Protein AF-A0A1Y6KNP7-F1 (afdb_monomer)

Mean predicted aligned error: 3.05 Å

Structure (mmCIF, N/CA/C/O backbone):
data_AF-A0A1Y6KNP7-F1
#
_entry.id   AF-A0A1Y6KNP7-F1
#
loop_
_atom_site.group_PDB
_atom_site.id
_atom_site.type_symbol
_atom_site.label_atom_id
_atom_site.label_alt_id
_atom_site.label_comp_id
_atom_site.label_asym_id
_atom_site.label_entity_id
_atom_site.label_seq_id
_atom_site.pdbx_PDB_ins_code
_atom_site.Cartn_x
_atom_site.Cartn_y
_atom_site.Cartn_z
_atom_site.occupancy
_atom_site.B_iso_or_equiv
_atom_site.auth_seq_id
_atom_site.auth_comp_id
_atom_site.auth_asym_id
_atom_site.auth_atom_id
_atom_site.pdbx_PDB_model_num
ATOM 1 N N . MET A 1 1 ? 15.522 -11.114 -13.241 1.00 64.38 1 MET A N 1
ATOM 2 C CA . MET A 1 1 ? 15.267 -10.002 -12.310 1.00 64.38 1 MET A CA 1
ATOM 3 C C . MET A 1 1 ? 16.611 -9.504 -11.837 1.00 64.38 1 MET A C 1
ATOM 5 O O . MET A 1 1 ? 17.428 -10.337 -11.465 1.00 64.38 1 MET A O 1
ATOM 9 N N . THR A 1 2 ? 16.867 -8.204 -11.930 1.00 89.75 2 THR A N 1
ATOM 10 C CA . THR A 1 2 ? 18.093 -7.603 -11.386 1.00 89.75 2 THR A CA 1
ATOM 11 C C . THR A 1 2 ? 18.035 -7.585 -9.854 1.00 89.75 2 THR A C 1
ATOM 13 O O . THR A 1 2 ? 16.948 -7.655 -9.276 1.00 89.75 2 THR A O 1
ATOM 16 N N . GLU A 1 3 ? 19.181 -7.463 -9.180 1.00 91.19 3 GLU A N 1
ATOM 17 C CA . GLU A 1 3 ? 19.244 -7.339 -7.711 1.00 91.19 3 GLU A CA 1
ATOM 18 C C . GLU A 1 3 ? 18.320 -6.221 -7.191 1.00 91.19 3 GLU A C 1
ATOM 20 O O . GLU A 1 3 ? 17.620 -6.377 -6.190 1.00 91.19 3 GLU A O 1
ATOM 25 N N . ALA A 1 4 ? 18.240 -5.110 -7.932 1.00 89.31 4 ALA A N 1
ATOM 26 C CA . ALA A 1 4 ? 17.350 -3.999 -7.619 1.00 89.31 4 ALA A CA 1
ATOM 27 C C . ALA A 1 4 ? 15.863 -4.379 -7.735 1.00 89.31 4 ALA A C 1
ATOM 29 O O . ALA A 1 4 ? 15.077 -4.063 -6.842 1.00 89.31 4 ALA A O 1
ATOM 30 N N . GLN A 1 5 ? 15.467 -5.089 -8.796 1.00 90.25 5 GLN A N 1
ATOM 31 C CA . GLN A 1 5 ? 14.097 -5.590 -8.947 1.00 90.25 5 GLN A CA 1
ATOM 32 C C . GLN A 1 5 ? 13.727 -6.580 -7.834 1.00 90.25 5 GLN A C 1
ATOM 34 O O . GLN A 1 5 ? 12.600 -6.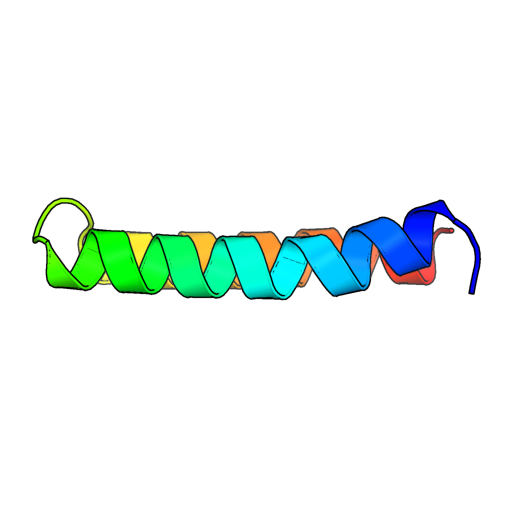555 -7.342 1.00 90.25 5 GLN A O 1
ATOM 39 N N . PHE A 1 6 ? 14.667 -7.428 -7.405 1.00 93.44 6 PHE A N 1
ATOM 40 C CA . PHE A 1 6 ? 14.441 -8.363 -6.303 1.00 93.44 6 PHE A CA 1
ATOM 41 C C . PHE A 1 6 ? 14.237 -7.631 -4.969 1.00 93.44 6 PHE A C 1
ATOM 43 O O . PHE A 1 6 ? 13.287 -7.916 -4.232 1.00 93.44 6 PHE A O 1
ATOM 50 N N . GLY A 1 7 ? 15.077 -6.628 -4.693 1.0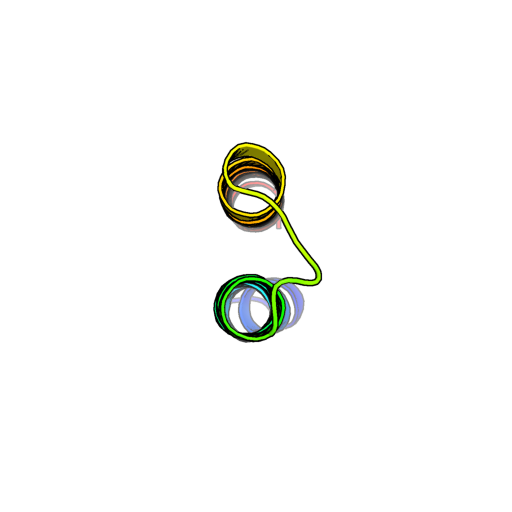0 91.44 7 GLY A N 1
ATOM 51 C CA . GLY A 1 7 ? 14.924 -5.743 -3.540 1.00 91.44 7 GLY A CA 1
ATOM 52 C C . GLY A 1 7 ? 13.572 -5.027 -3.533 1.00 91.44 7 GLY A C 1
ATOM 53 O O . GLY A 1 7 ? 12.909 -4.995 -2.499 1.00 91.44 7 GLY A O 1
ATOM 54 N N . LEU A 1 8 ? 13.115 -4.530 -4.688 1.00 92.94 8 LEU A N 1
ATOM 55 C CA . LEU A 1 8 ? 11.808 -3.878 -4.826 1.00 92.94 8 LEU A CA 1
ATOM 56 C C . LEU A 1 8 ? 10.650 -4.830 -4.526 1.00 92.94 8 LEU A C 1
ATOM 58 O O . LEU A 1 8 ? 9.829 -4.529 -3.665 1.00 92.94 8 LEU A O 1
ATOM 62 N N . VAL A 1 9 ? 10.611 -5.998 -5.173 1.00 93.50 9 VAL A N 1
ATOM 63 C CA . VAL A 1 9 ? 9.535 -6.986 -4.973 1.00 93.50 9 VAL A CA 1
ATOM 64 C C . VAL A 1 9 ? 9.486 -7.49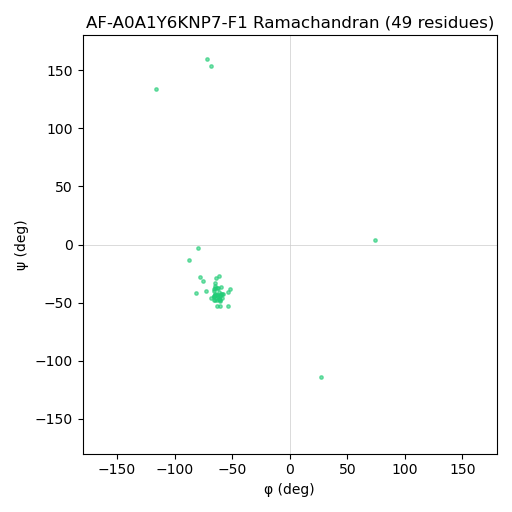1 -3.530 1.00 93.50 9 VAL A C 1
ATOM 66 O O . VAL A 1 9 ? 8.411 -7.831 -3.042 1.00 93.50 9 VAL A O 1
ATOM 69 N N . THR A 1 10 ? 10.615 -7.485 -2.821 1.00 94.69 10 THR A N 1
ATOM 70 C CA . THR A 1 10 ? 10.674 -7.839 -1.397 1.00 94.69 10 THR A CA 1
ATOM 71 C C . THR A 1 10 ? 10.258 -6.674 -0.490 1.00 94.69 10 THR A C 1
ATOM 73 O O . THR A 1 10 ? 9.521 -6.871 0.475 1.00 94.69 10 THR A O 1
ATOM 76 N N . ALA A 1 11 ? 10.687 -5.446 -0.788 1.00 94.19 11 ALA A N 1
ATOM 77 C CA . ALA A 1 11 ? 10.423 -4.272 0.043 1.00 94.19 11 ALA A CA 1
ATOM 78 C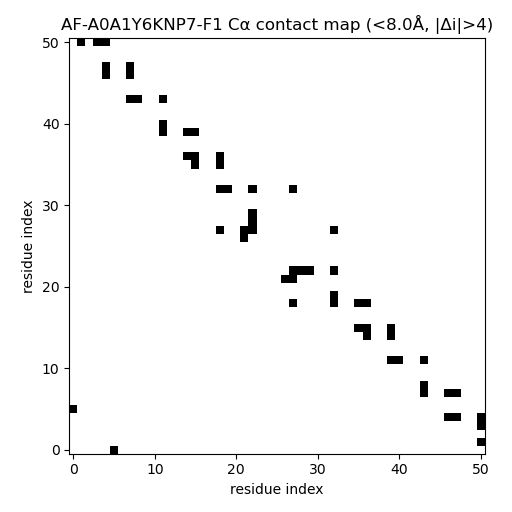 C . ALA A 1 11 ? 8.966 -3.794 -0.037 1.00 94.19 11 ALA A C 1
ATOM 80 O O . ALA A 1 11 ? 8.383 -3.430 0.985 1.00 94.19 11 ALA A O 1
ATOM 81 N N . THR A 1 12 ? 8.348 -3.812 -1.221 1.00 95.62 12 THR A N 1
ATOM 82 C CA . THR A 1 12 ? 6.957 -3.374 -1.419 1.00 95.62 12 THR A CA 1
ATOM 83 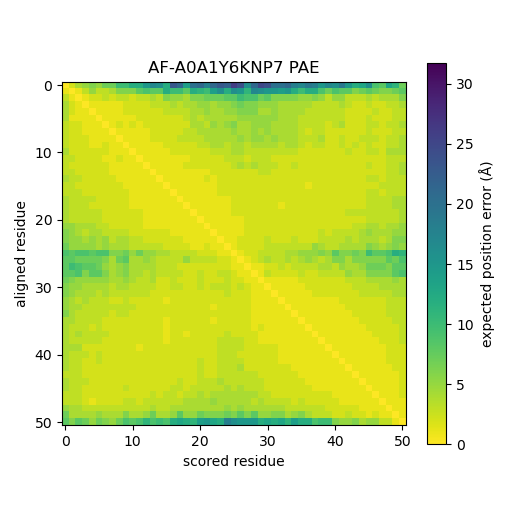C C . THR A 1 12 ? 5.959 -4.070 -0.481 1.00 95.62 12 THR A C 1
ATOM 85 O O . THR A 1 12 ? 5.241 -3.364 0.231 1.00 95.62 12 THR A O 1
ATOM 88 N N . PRO A 1 13 ? 5.898 -5.415 -0.386 1.00 95.06 13 PRO A N 1
ATOM 89 C CA . PRO A 1 13 ? 4.975 -6.077 0.532 1.00 95.06 13 PRO A CA 1
ATOM 90 C C . PRO A 1 13 ? 5.293 -5.778 2.000 1.00 95.06 13 PRO A C 1
ATOM 92 O O . PRO A 1 13 ? 4.363 -5.636 2.791 1.00 95.06 13 PRO A O 1
ATOM 95 N N . ILE A 1 14 ? 6.568 -5.603 2.370 1.00 96.94 14 ILE A N 1
ATOM 96 C CA . ILE A 1 14 ? 6.952 -5.202 3.733 1.00 96.94 14 ILE A CA 1
ATOM 97 C C . ILE A 1 14 ? 6.348 -3.836 4.072 1.00 96.94 14 ILE A C 1
ATOM 99 O O . ILE A 1 14 ? 5.715 -3.693 5.117 1.00 96.94 14 ILE A O 1
ATOM 103 N N . ILE A 1 15 ? 6.479 -2.853 3.178 1.00 95.12 15 ILE A N 1
ATOM 104 C CA . ILE A 1 15 ? 5.920 -1.506 3.370 1.00 95.12 15 ILE A CA 1
ATOM 105 C C . ILE A 1 15 ? 4.393 -1.568 3.505 1.00 95.12 15 ILE A C 1
ATOM 107 O O . ILE A 1 15 ? 3.829 -0.936 4.399 1.00 95.12 15 ILE A O 1
ATOM 111 N N . ILE A 1 16 ? 3.721 -2.359 2.663 1.00 96.25 16 ILE A N 1
ATOM 112 C CA . ILE A 1 16 ? 2.261 -2.530 2.709 1.00 96.25 16 ILE A CA 1
ATOM 113 C C . ILE A 1 16 ? 1.820 -3.134 4.047 1.00 96.25 16 ILE A C 1
ATOM 115 O O . ILE A 1 16 ? 0.899 -2.618 4.685 1.00 96.25 16 ILE A O 1
ATOM 119 N N . VAL A 1 17 ? 2.490 -4.197 4.504 1.00 97.25 17 VAL A N 1
ATOM 120 C CA . VAL A 1 17 ? 2.205 -4.832 5.800 1.00 97.25 17 VAL A CA 1
ATOM 121 C C . VAL A 1 17 ? 2.441 -3.849 6.943 1.00 97.25 17 VAL A C 1
ATOM 123 O O . VAL A 1 17 ? 1.626 -3.772 7.862 1.00 97.25 17 VAL A O 1
ATOM 126 N N . PHE A 1 18 ? 3.507 -3.054 6.875 1.00 96.31 18 PHE A N 1
ATOM 127 C CA . PHE A 1 18 ? 3.823 -2.064 7.898 1.00 96.31 18 PHE A CA 1
ATOM 128 C C . PHE A 1 18 ? 2.768 -0.954 7.965 1.00 96.31 18 PHE A C 1
ATOM 130 O O . PHE A 1 18 ? 2.278 -0.631 9.045 1.00 96.31 18 PHE A O 1
ATOM 137 N N . ALA A 1 19 ? 2.337 -0.425 6.817 1.00 94.94 19 ALA A N 1
ATOM 138 C CA . ALA A 1 19 ? 1.252 0.551 6.746 1.00 94.94 19 ALA A CA 1
ATOM 139 C C . ALA A 1 19 ? -0.054 -0.013 7.335 1.00 94.94 19 ALA A C 1
ATOM 141 O O . ALA A 1 19 ? -0.734 0.662 8.113 1.00 94.94 19 ALA A O 1
ATOM 142 N N . ALA A 1 20 ? -0.379 -1.274 7.031 1.00 94.88 20 ALA A N 1
ATOM 1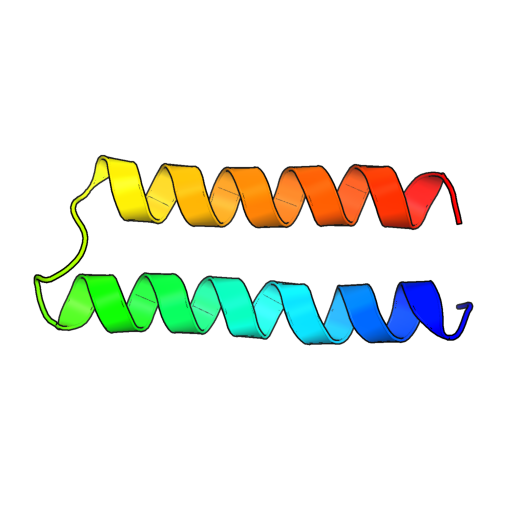43 C CA . ALA A 1 20 ? -1.539 -1.956 7.600 1.00 94.88 20 ALA A CA 1
ATOM 144 C C . ALA A 1 20 ? -1.411 -2.171 9.121 1.00 94.88 20 ALA A C 1
ATOM 146 O O . ALA A 1 20 ? -2.390 -2.015 9.854 1.00 94.88 20 ALA A O 1
ATOM 147 N N . ALA A 1 21 ? -0.214 -2.490 9.617 1.00 96.50 21 ALA A N 1
ATOM 148 C CA . ALA A 1 21 ? 0.052 -2.630 11.045 1.00 96.50 21 ALA A CA 1
ATOM 149 C C . ALA A 1 21 ? -0.112 -1.291 11.783 1.00 96.50 21 ALA A C 1
ATOM 151 O O . ALA A 1 21 ? -0.842 -1.225 12.771 1.00 96.50 21 ALA A O 1
ATOM 152 N N . LEU A 1 22 ? 0.469 -0.206 11.261 1.00 95.75 22 LEU A N 1
ATOM 153 C CA . LEU A 1 22 ? 0.323 1.145 11.820 1.00 95.75 22 LEU A CA 1
ATOM 154 C C . LEU A 1 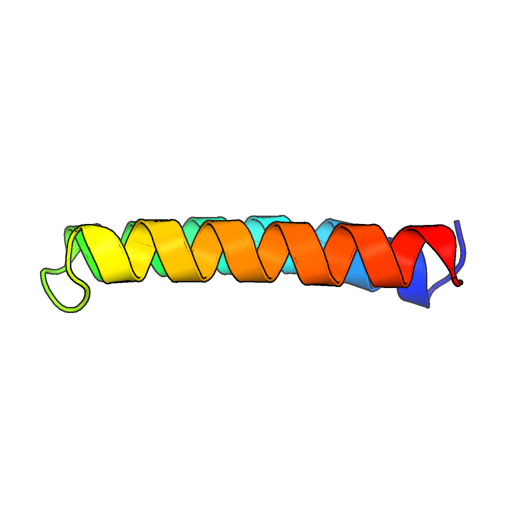22 ? -1.136 1.603 11.847 1.00 95.75 22 LEU A C 1
ATOM 156 O O . LEU A 1 22 ? -1.582 2.246 12.800 1.00 95.75 22 LEU A O 1
ATOM 160 N N . ARG A 1 23 ? -1.907 1.222 10.825 1.00 95.69 23 ARG A N 1
ATOM 161 C CA . ARG A 1 23 ? -3.345 1.460 10.800 1.00 95.69 23 ARG A CA 1
ATOM 162 C C . ARG A 1 23 ? -4.077 0.724 11.920 1.00 95.69 23 ARG A C 1
ATOM 164 O O . ARG A 1 23 ? -4.948 1.308 12.559 1.00 95.69 23 ARG A O 1
ATOM 171 N N . ARG A 1 24 ? -3.732 -0.541 12.180 1.00 93.00 24 ARG A N 1
ATOM 172 C CA . ARG A 1 24 ? -4.325 -1.315 13.286 1.00 93.00 24 ARG A CA 1
ATOM 173 C C . ARG A 1 24 ? -3.995 -0.734 14.658 1.00 93.00 24 ARG A C 1
ATOM 175 O O . ARG A 1 24 ? -4.802 -0.867 15.567 1.00 93.00 24 ARG A O 1
ATOM 182 N N . MET A 1 25 ? -2.855 -0.064 14.793 1.00 95.88 25 MET A N 1
ATOM 183 C CA . MET A 1 25 ? -2.458 0.626 16.024 1.00 95.88 25 MET A CA 1
ATOM 184 C C . MET A 1 25 ? -3.132 1.999 16.198 1.00 95.88 25 MET A C 1
ATOM 186 O O . MET A 1 25 ? -2.897 2.666 17.198 1.00 95.88 25 MET A O 1
ATOM 190 N N . GLY A 1 26 ? -3.941 2.451 15.232 1.00 91.94 26 GLY A N 1
ATOM 191 C CA . GLY A 1 26 ? -4.598 3.763 15.272 1.00 91.94 26 GLY A CA 1
ATOM 192 C C . GLY A 1 26 ? -3.665 4.953 15.011 1.00 91.94 26 GLY A C 1
ATOM 193 O O . GLY A 1 26 ? -4.114 6.092 15.064 1.00 91.94 26 GLY A O 1
ATOM 194 N N . VAL A 1 27 ? -2.389 4.702 14.694 1.00 95.19 27 VAL A N 1
ATOM 195 C CA . VAL A 1 27 ? -1.365 5.734 14.436 1.00 95.19 27 VAL A CA 1
ATOM 196 C C . VAL A 1 27 ? -1.560 6.381 13.064 1.00 95.19 27 VAL A C 1
ATOM 198 O O . VAL A 1 27 ? -1.262 7.558 12.874 1.00 95.19 27 VAL A O 1
ATOM 201 N N . LEU A 1 28 ? -2.074 5.615 12.098 1.00 92.31 28 LEU A N 1
ATOM 202 C CA . LEU A 1 28 ? -2.274 6.062 10.724 1.00 92.31 28 LEU A CA 1
ATOM 203 C C . LEU A 1 28 ? -3.761 6.069 10.364 1.00 92.31 28 LEU A C 1
ATOM 205 O O . LEU A 1 28 ? -4.474 5.099 10.611 1.00 92.31 28 LEU A O 1
ATOM 209 N N . SER A 1 29 ? -4.240 7.145 9.736 1.00 95.19 29 SER A N 1
ATOM 210 C CA . SER A 1 29 ? -5.628 7.226 9.270 1.00 95.19 29 SER A CA 1
ATOM 211 C C . SER A 1 29 ? -5.895 6.260 8.104 1.00 95.19 29 SER A C 1
ATOM 213 O O . SER A 1 29 ? -4.989 5.957 7.326 1.00 95.19 29 SER A O 1
ATOM 215 N N . THR A 1 30 ? -7.154 5.823 7.932 1.00 92.94 30 THR A N 1
ATOM 216 C CA . THR A 1 30 ? -7.862 6.038 6.652 1.00 92.94 30 THR A CA 1
ATOM 217 C C . THR A 1 30 ? -7.026 6.153 5.391 1.00 92.94 30 THR A C 1
ATOM 219 O O . THR A 1 30 ? -6.348 5.251 4.895 1.00 92.94 30 THR A O 1
ATOM 222 N N . THR A 1 31 ? -7.144 7.373 4.912 1.00 95.88 31 THR A N 1
ATOM 223 C CA . THR A 1 31 ? -6.511 7.965 3.764 1.00 95.88 31 THR A CA 1
ATOM 224 C C . THR A 1 31 ? -4.998 7.815 3.808 1.00 95.88 31 THR A C 1
ATOM 226 O O . THR A 1 31 ? -4.431 7.474 2.783 1.00 95.88 31 THR A O 1
ATOM 229 N N . GLY A 1 32 ? -4.354 7.984 4.972 1.00 94.81 32 GLY A N 1
ATOM 230 C CA . GLY A 1 32 ? -2.898 7.851 5.109 1.00 94.81 32 GLY A CA 1
ATOM 231 C C . GLY A 1 32 ? -2.382 6.443 4.802 1.00 94.81 32 GLY A C 1
ATOM 232 O O . GLY A 1 32 ? -1.340 6.274 4.181 1.00 94.81 32 GLY A O 1
ATOM 233 N N . THR A 1 33 ? -3.140 5.417 5.190 1.00 95.88 33 THR A N 1
ATOM 234 C CA . THR A 1 33 ? -2.799 4.017 4.890 1.00 95.88 33 THR A CA 1
ATOM 235 C C . THR A 1 33 ? -2.917 3.750 3.395 1.00 95.88 33 THR A C 1
ATOM 237 O O . THR A 1 33 ? -2.022 3.171 2.786 1.00 95.88 33 THR A O 1
ATOM 240 N N . VAL A 1 34 ? -4.020 4.204 2.796 1.00 97.00 34 VAL A N 1
ATOM 241 C CA . VAL A 1 34 ? -4.291 4.017 1.367 1.00 97.00 34 VAL A CA 1
ATOM 242 C C . VAL A 1 34 ? -3.273 4.776 0.518 1.00 97.00 34 VAL A C 1
ATOM 244 O O . VAL A 1 34 ? -2.756 4.211 -0.442 1.00 97.00 34 VAL A O 1
ATOM 247 N N . SER A 1 35 ? -2.930 6.015 0.881 1.00 96.75 35 SER A N 1
ATOM 248 C CA . SER A 1 35 ? -1.932 6.806 0.160 1.00 96.75 35 SER A CA 1
ATOM 249 C C . SER A 1 35 ? -0.533 6.204 0.273 1.00 96.75 35 SER A C 1
ATOM 251 O O . SER A 1 35 ? 0.168 6.144 -0.733 1.00 96.75 35 SER A O 1
ATOM 253 N N . ALA A 1 36 ? -0.143 5.694 1.446 1.00 95.25 36 ALA A N 1
ATOM 254 C CA . ALA A 1 36 ? 1.138 5.012 1.628 1.00 95.25 36 ALA A CA 1
ATOM 255 C C . ALA A 1 36 ? 1.243 3.741 0.770 1.00 95.25 36 ALA A C 1
ATOM 257 O O . ALA A 1 36 ? 2.249 3.534 0.090 1.00 95.25 36 ALA A O 1
ATOM 258 N N . ILE A 1 37 ? 0.191 2.916 0.751 1.00 96.50 37 ILE A N 1
ATOM 259 C CA . ILE A 1 37 ? 0.135 1.713 -0.088 1.00 96.50 37 ILE A CA 1
ATOM 260 C C . ILE A 1 37 ? 0.186 2.097 -1.572 1.00 96.50 37 ILE A C 1
ATOM 262 O O . ILE A 1 37 ? 0.995 1.547 -2.315 1.00 96.50 37 ILE A O 1
ATOM 266 N N . ALA A 1 38 ? -0.625 3.068 -2.000 1.00 97.06 38 ALA A N 1
ATOM 267 C CA . ALA A 1 38 ? -0.666 3.516 -3.389 1.00 97.06 38 ALA A CA 1
ATOM 268 C C . ALA A 1 38 ? 0.687 4.076 -3.854 1.00 97.06 38 ALA A C 1
ATOM 270 O O . ALA A 1 38 ? 1.165 3.709 -4.925 1.00 97.06 38 ALA A O 1
ATOM 271 N N . ALA A 1 39 ? 1.337 4.907 -3.034 1.00 96.81 39 ALA A N 1
ATOM 272 C CA . ALA A 1 39 ? 2.663 5.441 -3.326 1.00 96.81 39 ALA A CA 1
ATOM 273 C C . ALA A 1 39 ? 3.719 4.330 -3.405 1.00 96.81 39 ALA A C 1
ATOM 275 O O . ALA A 1 39 ? 4.524 4.320 -4.333 1.00 96.81 39 ALA A O 1
ATOM 276 N N . SER A 1 40 ? 3.691 3.365 -2.478 1.00 95.94 40 SER A N 1
ATOM 277 C CA . SER A 1 40 ? 4.606 2.218 -2.492 1.00 95.94 40 SER A CA 1
ATOM 278 C C . SER A 1 40 ? 4.475 1.405 -3.782 1.00 95.94 40 SER A C 1
ATOM 280 O O . SER A 1 40 ? 5.482 1.107 -4.425 1.00 95.94 40 SER A O 1
ATOM 282 N N . VAL A 1 41 ? 3.242 1.112 -4.207 1.00 96.25 41 VAL A N 1
ATOM 283 C CA . VAL A 1 41 ? 2.971 0.395 -5.461 1.00 96.25 41 VAL A CA 1
ATOM 284 C C . VAL A 1 41 ? 3.406 1.219 -6.673 1.00 96.25 41 VAL A C 1
ATOM 286 O O . VAL A 1 41 ? 4.051 0.679 -7.569 1.00 96.25 41 VAL A O 1
ATOM 289 N N . ALA A 1 42 ? 3.113 2.521 -6.704 1.00 97.31 42 ALA A N 1
ATOM 290 C CA . ALA A 1 42 ? 3.502 3.396 -7.808 1.00 97.31 42 ALA A CA 1
ATOM 291 C C . ALA A 1 42 ? 5.028 3.450 -7.984 1.00 97.31 42 ALA A C 1
ATOM 293 O O . ALA A 1 42 ? 5.525 3.232 -9.088 1.00 97.31 42 ALA A O 1
ATOM 294 N N . ILE A 1 43 ? 5.774 3.664 -6.895 1.00 94.81 43 ILE A N 1
ATOM 295 C CA . ILE A 1 43 ? 7.243 3.702 -6.910 1.00 94.81 43 ILE A CA 1
ATOM 296 C C . ILE A 1 43 ? 7.807 2.356 -7.365 1.00 94.81 43 ILE A C 1
ATOM 298 O O . ILE A 1 43 ? 8.671 2.319 -8.239 1.00 94.81 43 ILE A O 1
ATOM 302 N N . ALA A 1 44 ? 7.296 1.251 -6.816 1.00 94.94 44 ALA A N 1
ATOM 303 C CA . ALA A 1 44 ? 7.734 -0.085 -7.199 1.00 94.94 44 ALA A CA 1
ATOM 304 C C . ALA A 1 44 ? 7.504 -0.355 -8.688 1.00 94.94 44 ALA A C 1
ATOM 306 O O . ALA A 1 44 ? 8.393 -0.866 -9.357 1.00 94.94 44 ALA A O 1
ATOM 307 N N . THR A 1 45 ? 6.346 0.044 -9.217 1.00 95.31 45 THR A N 1
ATOM 308 C CA . THR A 1 45 ? 5.991 -0.160 -10.627 1.00 95.31 45 THR A CA 1
ATOM 309 C C . THR A 1 45 ? 6.908 0.638 -11.549 1.00 95.31 45 THR A C 1
ATOM 311 O O . THR A 1 45 ? 7.446 0.080 -12.502 1.00 95.31 45 THR A O 1
ATOM 314 N N . VAL A 1 46 ? 7.128 1.924 -11.250 1.00 96.56 46 VAL A N 1
ATOM 315 C CA . VAL A 1 46 ? 8.017 2.784 -12.046 1.00 96.56 46 VAL A CA 1
ATOM 316 C C . VAL A 1 46 ? 9.430 2.215 -12.046 1.00 96.56 46 VAL A C 1
ATOM 318 O O . VAL A 1 46 ? 9.981 1.965 -13.114 1.00 96.56 46 VAL A O 1
ATOM 321 N N . LEU A 1 47 ? 9.987 1.941 -10.864 1.00 93.69 47 LEU A N 1
ATOM 322 C CA . LEU A 1 47 ? 11.359 1.457 -10.753 1.00 93.69 47 LEU A CA 1
ATOM 323 C C . LEU A 1 47 ? 11.547 0.077 -11.386 1.00 93.69 47 LEU A C 1
ATOM 325 O O . LEU A 1 47 ? 12.569 -0.155 -12.021 1.00 93.69 47 LEU A O 1
ATOM 329 N N . PHE A 1 48 ? 10.568 -0.820 -11.259 1.00 93.31 48 PHE A N 1
ATOM 330 C CA . PHE A 1 48 ? 10.637 -2.158 -11.844 1.00 93.31 48 PHE A CA 1
ATOM 331 C C . PHE A 1 48 ? 10.661 -2.135 -13.377 1.00 93.3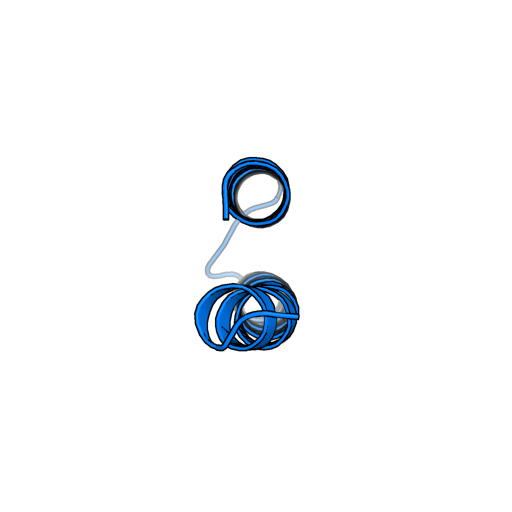1 48 PHE A C 1
ATOM 333 O O . PHE A 1 48 ? 11.330 -2.968 -13.976 1.00 93.31 48 PHE A O 1
ATOM 340 N N . VAL A 1 49 ? 9.946 -1.198 -14.012 1.00 93.38 49 VAL A N 1
ATOM 341 C CA . VAL A 1 49 ? 9.922 -1.057 -15.480 1.00 93.38 49 VAL A CA 1
ATOM 342 C C . VAL A 1 49 ? 11.177 -0.352 -16.006 1.00 93.38 49 VAL A C 1
ATOM 344 O O . VAL A 1 49 ? 11.580 -0.590 -17.142 1.00 93.38 49 VAL A O 1
ATOM 347 N N . THR A 1 50 ? 11.798 0.516 -15.205 1.00 90.25 50 THR A N 1
ATOM 348 C CA . THR A 1 50 ? 12.990 1.280 -15.614 1.00 90.25 50 THR A CA 1
ATOM 349 C C . THR A 1 50 ? 14.325 0.571 -15.369 1.00 90.25 50 THR A C 1
ATOM 351 O O . THR A 1 50 ? 15.344 1.049 -15.861 1.00 90.25 50 THR A O 1
ATOM 354 N N . GLN A 1 51 ? 14.334 -0.512 -14.588 1.00 77.00 51 GLN A N 1
ATOM 355 C CA . GLN A 1 51 ? 15.525 -1.251 -14.135 1.00 77.00 51 GLN A CA 1
ATOM 356 C C . GLN A 1 51 ? 15.5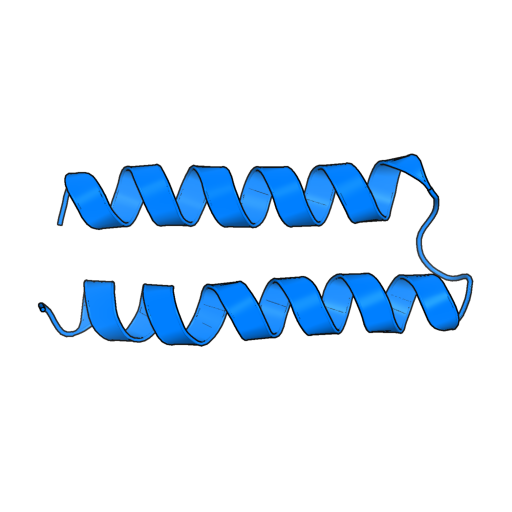26 -2.677 -14.678 1.00 77.00 51 GLN A C 1
ATOM 358 O O . GLN A 1 51 ? 16.630 -3.250 -14.810 1.00 77.00 51 GLN A O 1
#

Radius of gyration: 12.14 Å; Cα contacts (8 Å, |Δi|>4): 30; chains: 1; bounding box: 27×18×32 Å

Secondary structure (DSSP, 8-state):
--HHHHHHHHHHHHHHHHHHHHHHTTSS-HHHHHHHHHHHHHHHHHHHHH-

Nearest PDB structures (foldseek):
  3eql-assembly2_N  TM=8.644E-01  e=4.828E+00  Thermus thermophilus
  3aoh-assembly1_D  TM=8.602E-01  e=4.828E+00  Thermus thermophilus HB8
  4llg-assembly2_J  TM=8.712E-01  e=6.280E+00  Escherichia coli BW2952
  2ppb-assembly2_N  TM=8.678E-01  e=7.650E+00  Thermus thermophilus HB8
  2a6h-assembly2_N  TM=8.648E-01  e=7.650E+00  Thermus thermophilus

pLDDT: mean 93.66, std 5.22, range [64.38, 97.31]

Sequence (51 aa):
MTEAQFGLVTATPIIIVFAAALRRMGVLSTTGTVSAIAASVAIATVLFVTQ

Solvent-accessible surface area (backbone atoms only — not comparable to full-atom values): 2854 Å² total; per-residue (Å²): 128,49,74,68,44,52,51,41,69,55,47,46,58,52,53,43,53,48,39,53,50,38,35,74,70,66,78,35,51,77,64,56,35,52,50,52,41,51,50,44,50,50,52,43,53,53,52,54,74,76,102

Foldseek 3Di:
DDPVLVVLVVVLVVQLVVLVVCVVVVNADDVRSVVSNVVSVVVSVVVNVVD